Protein AF-A0A7S3I819-F1 (afdb_monomer_lite)

Foldseek 3Di:
DPDPLQPLAAEDAQCCVVPPQVPDPAPEDEAEDAPPDDDPVNSVVSNVLSVVSVVCPPCVVNNPCDPPHYHYYYYHCNVHNDHPPDDDDPDDPPDPPPDPPPPDDD

Radius of gyration: 14.91 Å; chains: 1; bounding box: 39×30×36 Å

Sequence (106 aa):
MVEFFLDKTIQADRKIFDEVILREDADSIVFVYSSENVNYVQRKACFQYSLVVDTLSNEAQYGDMVGRLLKFYSYDAYQHGFPKGVPFGNSPPQDTRGTMVLSDEQ

Organism: NCBI:txid182087

Structure (mmCIF, N/CA/C/O backbone):
data_AF-A0A7S3I819-F1
#
_entry.id   AF-A0A7S3I819-F1
#
loop_
_atom_site.group_PDB
_atom_site.id
_atom_site.type_symbol
_atom_site.label_atom_id
_atom_site.label_alt_id
_atom_site.label_comp_id
_atom_site.label_asym_id
_atom_site.label_entity_id
_atom_site.label_seq_id
_atom_site.pdbx_PDB_ins_code
_atom_site.Cartn_x
_atom_site.Cartn_y
_atom_site.Cartn_z
_atom_site.occupancy
_atom_site.B_iso_or_equiv
_atom_site.auth_seq_id
_atom_site.auth_comp_id
_atom_site.auth_asym_id
_atom_site.auth_atom_id
_atom_site.pdbx_PDB_model_num
ATOM 1 N N . MET A 1 1 ? 22.480 6.564 6.926 1.00 39.38 1 MET A N 1
ATOM 2 C CA . MET A 1 1 ? 21.302 5.809 7.395 1.00 39.38 1 MET A CA 1
ATOM 3 C C . MET A 1 1 ? 20.489 5.502 6.150 1.00 39.38 1 MET A C 1
ATOM 5 O O . MET A 1 1 ? 20.219 6.439 5.413 1.00 39.38 1 MET A O 1
ATOM 9 N N . VAL A 1 2 ? 20.250 4.235 5.813 1.00 41.72 2 VAL A N 1
ATOM 10 C CA . VAL A 1 2 ? 19.396 3.900 4.661 1.00 41.72 2 VAL A CA 1
ATOM 11 C C . VAL A 1 2 ? 17.962 3.992 5.168 1.00 41.72 2 VAL A C 1
ATOM 13 O O . VAL A 1 2 ? 17.534 3.124 5.919 1.00 41.72 2 VAL A O 1
ATOM 16 N N . GLU A 1 3 ? 17.264 5.080 4.849 1.00 51.88 3 GLU A N 1
ATOM 17 C CA . GLU A 1 3 ? 15.827 5.181 5.111 1.00 51.88 3 GLU A CA 1
ATOM 18 C C . GLU A 1 3 ? 15.099 4.152 4.243 1.00 51.88 3 GLU A C 1
ATOM 20 O O . GLU A 1 3 ? 15.239 4.129 3.015 1.00 51.88 3 GLU A O 1
ATOM 25 N N . PHE A 1 4 ? 14.345 3.267 4.889 1.00 65.00 4 PHE A N 1
ATOM 26 C CA . PHE A 1 4 ? 13.414 2.389 4.201 1.00 65.00 4 PHE A CA 1
ATOM 27 C C . PHE A 1 4 ? 12.199 3.231 3.817 1.00 65.00 4 PHE A C 1
ATOM 29 O O . PHE A 1 4 ? 11.459 3.681 4.677 1.00 65.00 4 PHE A O 1
ATOM 36 N N . PHE A 1 5 ? 11.991 3.455 2.518 1.00 72.25 5 PHE A N 1
ATOM 37 C CA . PHE A 1 5 ? 10.966 4.378 2.006 1.00 72.25 5 PHE A CA 1
ATOM 38 C C . PHE A 1 5 ? 9.510 3.985 2.336 1.00 72.25 5 PHE A C 1
ATOM 40 O O . PHE A 1 5 ? 8.602 4.742 2.007 1.00 72.25 5 PHE A O 1
ATOM 47 N N . LEU A 1 6 ? 9.286 2.808 2.927 1.00 86.62 6 LEU A N 1
ATOM 48 C CA . LEU A 1 6 ? 7.981 2.214 3.238 1.00 86.62 6 LEU A CA 1
ATOM 49 C C . LEU A 1 6 ? 7.915 1.718 4.698 1.00 86.62 6 LEU A C 1
ATOM 51 O O . LEU A 1 6 ? 7.113 0.844 5.019 1.00 86.62 6 LEU A O 1
ATOM 55 N N . ASP A 1 7 ? 8.761 2.247 5.586 1.00 86.44 7 ASP A N 1
ATOM 56 C CA . ASP A 1 7 ? 8.849 1.855 7.004 1.00 86.44 7 ASP A CA 1
ATOM 57 C C . ASP A 1 7 ? 7.567 2.120 7.814 1.00 86.44 7 ASP A C 1
ATOM 59 O O . ASP A 1 7 ? 7.353 1.501 8.854 1.00 86.44 7 ASP A O 1
ATOM 63 N N . LYS A 1 8 ? 6.691 3.000 7.319 1.00 88.81 8 LYS A N 1
ATOM 64 C CA . LYS A 1 8 ? 5.365 3.285 7.892 1.00 88.81 8 LYS A CA 1
ATOM 65 C C . LYS A 1 8 ? 4.281 2.287 7.496 1.00 88.81 8 LYS A C 1
ATOM 67 O O . LYS A 1 8 ? 3.129 2.453 7.878 1.00 88.81 8 LYS A O 1
ATOM 72 N N . THR A 1 9 ? 4.619 1.272 6.712 1.00 93.56 9 THR A N 1
ATOM 73 C CA . THR A 1 9 ? 3.657 0.311 6.165 1.00 93.56 9 THR A CA 1
ATOM 74 C C . THR A 1 9 ? 3.881 -1.077 6.748 1.00 93.56 9 THR A C 1
ATOM 76 O O . THR A 1 9 ? 4.982 -1.419 7.180 1.00 93.56 9 THR A O 1
ATOM 79 N N . ILE A 1 10 ? 2.845 -1.909 6.717 1.00 94.44 10 ILE A N 1
ATOM 80 C CA . ILE A 1 10 ? 2.969 -3.331 7.023 1.00 94.44 10 ILE A CA 1
ATOM 81 C C . ILE A 1 10 ? 3.481 -4.034 5.763 1.00 94.44 10 ILE A C 1
ATOM 83 O O . ILE A 1 10 ? 2.816 -4.031 4.726 1.00 94.44 10 ILE A O 1
ATOM 87 N N . GLN A 1 11 ? 4.665 -4.640 5.835 1.00 93.75 11 GLN A N 1
ATOM 88 C CA . GLN A 1 11 ? 5.191 -5.417 4.717 1.00 93.75 11 GLN A CA 1
ATOM 89 C C . GLN A 1 11 ? 4.358 -6.693 4.538 1.00 93.75 11 GLN A C 1
ATOM 91 O O . GLN A 1 11 ? 4.284 -7.531 5.437 1.00 93.75 11 GLN A O 1
ATOM 96 N N . ALA A 1 12 ? 3.725 -6.825 3.378 1.00 94.75 12 ALA A N 1
ATOM 97 C CA . ALA A 1 12 ? 2.899 -7.958 3.007 1.00 94.75 12 ALA A CA 1
ATOM 98 C C . ALA A 1 12 ? 3.663 -8.889 2.063 1.00 94.75 12 ALA A C 1
ATOM 100 O O . ALA A 1 12 ? 4.201 -8.465 1.039 1.00 94.75 12 ALA A O 1
ATOM 101 N N . ASP A 1 13 ? 3.655 -10.177 2.391 1.00 94.06 13 ASP A N 1
ATOM 102 C CA . ASP A 1 13 ? 3.962 -11.236 1.440 1.00 94.06 13 ASP A CA 1
ATOM 103 C C . ASP A 1 13 ? 2.669 -11.741 0.779 1.00 94.06 13 ASP A C 1
ATOM 105 O O . ASP A 1 13 ? 1.563 -11.239 1.014 1.00 94.06 13 ASP A O 1
ATOM 109 N N . ARG A 1 14 ? 2.792 -12.769 -0.061 1.00 91.88 14 ARG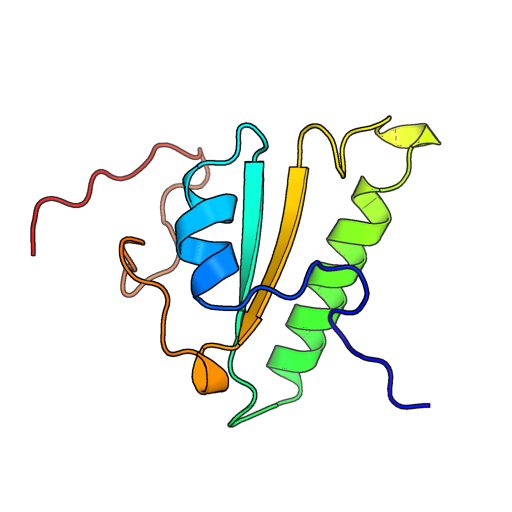 A N 1
ATOM 110 C CA . ARG A 1 14 ? 1.635 -13.373 -0.729 1.00 91.88 14 ARG A CA 1
ATOM 111 C C . ARG A 1 14 ? 0.606 -13.961 0.239 1.00 91.88 14 ARG A C 1
ATOM 113 O O . ARG A 1 14 ? -0.583 -13.901 -0.049 1.00 91.88 14 ARG A O 1
ATOM 120 N N . LYS A 1 15 ? 1.043 -14.507 1.373 1.00 93.31 15 LYS A N 1
ATOM 121 C CA . LYS A 1 15 ? 0.141 -15.098 2.361 1.00 93.31 15 LYS A CA 1
ATOM 122 C C . LYS A 1 15 ? -0.674 -14.013 3.060 1.00 93.31 15 LYS A C 1
ATOM 124 O O . LYS A 1 15 ? -1.887 -14.148 3.162 1.00 93.31 15 LYS A O 1
ATOM 129 N N . ILE A 1 16 ? -0.027 -12.928 3.488 1.00 94.44 16 ILE A N 1
ATOM 130 C CA . ILE A 1 16 ? -0.702 -11.763 4.077 1.00 94.44 16 ILE A CA 1
ATOM 131 C C . ILE A 1 16 ? -1.703 -11.182 3.079 1.00 94.44 16 ILE A C 1
ATOM 133 O O . ILE A 1 16 ? -2.828 -10.868 3.456 1.00 94.44 16 ILE A O 1
ATOM 137 N N . PHE A 1 17 ? -1.333 -11.096 1.800 1.00 93.75 17 PHE A N 1
ATOM 138 C CA . PHE A 1 17 ? -2.255 -10.619 0.776 1.00 93.75 17 PHE A CA 1
ATOM 139 C C . PHE A 1 17 ? -3.513 -11.496 0.669 1.00 93.75 17 PHE A C 1
ATOM 141 O O . PHE A 1 17 ? -4.628 -11.002 0.831 1.00 93.75 17 PHE A O 1
ATOM 148 N N . ASP A 1 18 ? -3.338 -12.801 0.458 1.00 90.44 18 ASP A N 1
ATOM 149 C CA . ASP A 1 18 ? -4.446 -13.718 0.167 1.00 90.44 18 ASP A CA 1
ATOM 150 C C . ASP A 1 18 ? -5.322 -14.029 1.404 1.00 90.44 18 ASP A C 1
ATOM 152 O O . ASP A 1 18 ? -6.534 -14.247 1.285 1.00 90.44 18 ASP A O 1
ATOM 156 N N . GLU A 1 19 ? -4.722 -14.083 2.598 1.00 91.56 19 GLU A N 1
ATOM 157 C CA . GLU A 1 19 ? -5.400 -14.504 3.832 1.00 91.56 19 GLU A CA 1
ATOM 158 C C . GLU A 1 19 ? -5.870 -13.341 4.711 1.00 91.56 19 GLU A C 1
ATOM 160 O O . GLU A 1 19 ? -6.832 -13.521 5.458 1.00 91.56 19 GLU A O 1
ATOM 165 N N . VAL A 1 20 ? -5.214 -12.176 4.637 1.00 93.19 20 VAL A N 1
ATOM 166 C CA . VAL A 1 20 ? -5.508 -11.021 5.502 1.00 93.19 20 VAL A CA 1
ATOM 167 C C . VAL A 1 20 ? -6.119 -9.892 4.689 1.00 93.19 20 VAL A C 1
ATOM 169 O O . VAL A 1 20 ? -7.292 -9.593 4.873 1.00 93.19 20 VAL A O 1
ATOM 172 N N . ILE A 1 21 ? -5.366 -9.314 3.750 1.00 92.94 21 ILE A N 1
ATOM 173 C CA . ILE A 1 21 ? -5.769 -8.097 3.025 1.00 92.94 21 ILE A CA 1
ATOM 174 C C . ILE A 1 21 ? -7.111 -8.285 2.307 1.00 92.94 21 ILE A C 1
ATOM 176 O O . ILE A 1 21 ? -7.986 -7.432 2.401 1.00 92.94 21 ILE A O 1
ATOM 180 N N . LEU A 1 22 ? -7.306 -9.415 1.619 1.00 88.62 22 LEU A N 1
ATOM 181 C CA . LEU A 1 22 ? -8.544 -9.682 0.873 1.00 88.62 22 LEU A CA 1
ATOM 182 C C . LEU A 1 22 ? -9.773 -9.974 1.753 1.00 88.62 22 LEU A C 1
ATOM 184 O O . LEU A 1 22 ? -10.874 -10.118 1.223 1.00 88.62 22 LEU A O 1
ATOM 188 N N . ARG A 1 23 ? -9.600 -10.140 3.067 1.00 88.12 23 ARG A N 1
ATOM 189 C CA . ARG A 1 23 ? -10.651 -10.602 3.993 1.00 88.12 23 ARG A CA 1
ATOM 190 C C . ARG A 1 23 ? -10.840 -9.685 5.195 1.00 88.12 23 ARG A C 1
ATOM 192 O O . ARG A 1 23 ? -11.592 -10.025 6.102 1.00 88.12 23 ARG A O 1
ATOM 199 N N . GLU A 1 24 ? -10.102 -8.590 5.238 1.00 90.00 24 GLU A N 1
ATOM 200 C CA . GLU A 1 24 ? -10.068 -7.686 6.369 1.00 90.00 24 GLU A CA 1
ATOM 201 C C . GLU A 1 24 ? -11.277 -6.742 6.364 1.00 90.00 24 GLU A C 1
ATOM 203 O O . GLU A 1 24 ? -11.691 -6.255 5.316 1.00 90.00 24 GLU A O 1
ATOM 208 N N . ASP A 1 25 ? -11.828 -6.475 7.552 1.00 89.38 25 ASP A N 1
ATOM 209 C CA . ASP A 1 25 ? -12.962 -5.556 7.733 1.00 89.38 25 ASP A CA 1
ATOM 210 C C . ASP A 1 25 ? -12.557 -4.070 7.616 1.00 89.38 25 ASP A C 1
ATOM 212 O O . ASP A 1 25 ? -13.418 -3.196 7.525 1.00 89.38 25 ASP A O 1
ATOM 216 N N . ALA A 1 26 ? -11.254 -3.777 7.656 1.00 91.12 26 ALA A N 1
ATOM 217 C CA . ALA A 1 26 ? -10.693 -2.447 7.440 1.00 91.12 26 ALA A CA 1
ATOM 218 C C . ALA A 1 26 ? -10.323 -2.238 5.963 1.00 91.12 26 ALA A C 1
ATOM 220 O O . ALA A 1 26 ? -9.868 -3.161 5.282 1.00 91.12 26 ALA A O 1
ATOM 221 N N . ASP A 1 27 ? -10.428 -0.997 5.490 1.00 91.69 27 ASP A N 1
ATOM 222 C CA . ASP A 1 27 ? -10.015 -0.637 4.139 1.00 91.69 27 ASP A CA 1
ATOM 223 C C . ASP A 1 27 ? -8.494 -0.787 4.013 1.00 91.69 27 ASP A C 1
ATOM 225 O O . ASP A 1 27 ? -7.698 -0.048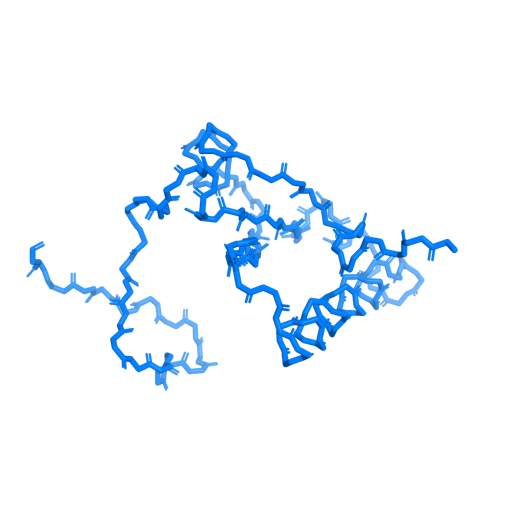 4.609 1.00 91.69 27 ASP A O 1
ATOM 229 N N . SER A 1 28 ? -8.084 -1.771 3.220 1.00 92.81 28 SER A N 1
ATOM 230 C CA . SER A 1 28 ? -6.679 -2.067 2.975 1.00 92.81 28 SER A CA 1
ATOM 231 C C . SER A 1 28 ? -6.170 -1.305 1.758 1.00 92.81 28 SER A C 1
ATOM 233 O O . SER A 1 28 ? -6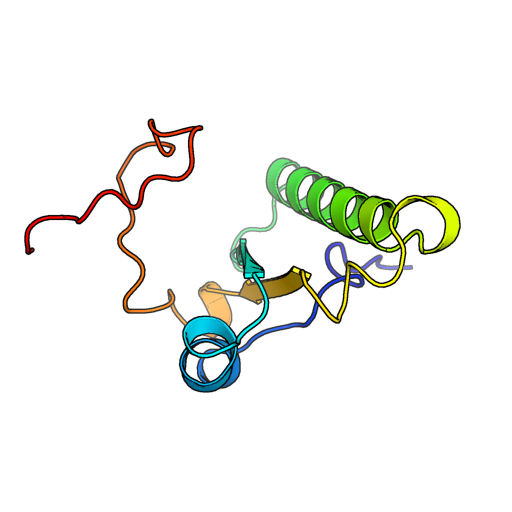.602 -1.526 0.627 1.00 92.81 28 SER A O 1
ATOM 235 N N . ILE A 1 29 ? -5.195 -0.431 1.983 1.00 94.19 29 ILE A N 1
ATOM 236 C CA . ILE A 1 29 ? -4.485 0.300 0.938 1.00 94.19 29 ILE A CA 1
ATOM 237 C C . ILE A 1 29 ? -3.137 -0.391 0.753 1.00 94.19 29 ILE A C 1
ATOM 239 O O . ILE A 1 29 ? -2.364 -0.537 1.701 1.00 94.19 29 ILE A O 1
ATOM 243 N N . VAL A 1 30 ? -2.856 -0.854 -0.464 1.00 93.12 30 VAL A N 1
ATOM 244 C CA . VAL A 1 30 ? -1.652 -1.640 -0.759 1.00 93.12 30 VAL A CA 1
ATOM 245 C C . VAL A 1 30 ? -0.813 -0.934 -1.811 1.00 93.12 30 VAL A C 1
ATOM 247 O O . VAL A 1 30 ? -1.259 -0.717 -2.937 1.00 93.12 30 VAL A O 1
ATOM 250 N N . PHE A 1 31 ? 0.435 -0.624 -1.467 1.00 93.25 31 PHE A N 1
ATOM 251 C CA . PHE A 1 31 ? 1.422 -0.149 -2.426 1.00 93.25 31 PHE A CA 1
ATOM 252 C C . PHE A 1 31 ? 2.185 -1.337 -3.018 1.00 93.25 31 PHE A C 1
ATOM 254 O O . PHE A 1 31 ? 3.082 -1.897 -2.383 1.00 93.25 31 PHE A O 1
ATOM 261 N N . VAL A 1 32 ? 1.813 -1.729 -4.236 1.00 90.62 32 VAL A N 1
ATOM 262 C CA . VAL A 1 32 ? 2.494 -2.792 -4.987 1.00 90.62 32 VAL A CA 1
ATOM 263 C C . VAL A 1 32 ? 3.679 -2.192 -5.745 1.00 90.62 32 VAL A C 1
ATOM 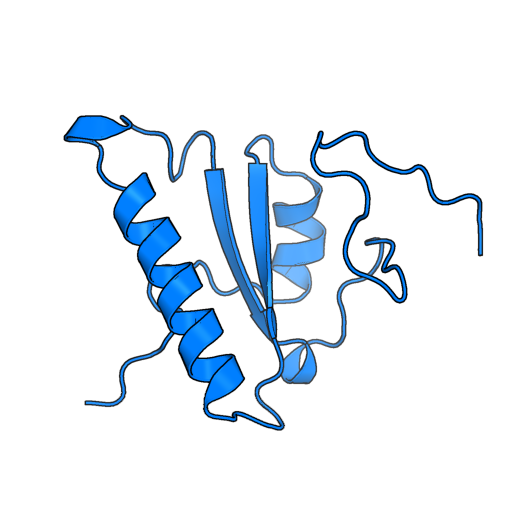265 O O . VAL A 1 32 ? 3.506 -1.297 -6.572 1.00 90.62 32 VAL A O 1
ATOM 268 N N . TYR A 1 33 ? 4.886 -2.685 -5.473 1.00 89.00 33 TYR A N 1
ATOM 269 C CA . TYR A 1 33 ? 6.126 -2.220 -6.099 1.00 89.00 33 TYR A CA 1
ATOM 270 C C . TYR A 1 33 ? 7.014 -3.392 -6.534 1.00 89.00 33 TYR A C 1
ATOM 272 O O . TYR A 1 33 ? 6.677 -4.553 -6.324 1.00 89.00 33 TYR A O 1
ATOM 280 N N . SER A 1 34 ? 8.145 -3.089 -7.174 1.00 88.94 34 SER A N 1
ATOM 281 C CA . SER A 1 34 ? 9.171 -4.072 -7.535 1.00 88.94 34 SER A CA 1
ATOM 282 C C . SER A 1 34 ? 10.535 -3.584 -7.060 1.00 88.94 34 SER A C 1
ATOM 284 O O . SER A 1 34 ? 10.942 -2.467 -7.393 1.00 88.94 34 SER A O 1
ATOM 286 N N . SER A 1 35 ? 11.247 -4.410 -6.290 1.00 89.00 35 SER A N 1
ATOM 287 C CA . SER A 1 35 ? 12.637 -4.132 -5.894 1.00 89.00 35 SER A CA 1
ATOM 288 C C . SER A 1 35 ? 13.671 -4.416 -6.986 1.00 89.00 35 SER A C 1
ATOM 290 O O . SER A 1 35 ? 14.829 -4.037 -6.823 1.00 89.00 35 SER A O 1
ATOM 292 N N . GLU A 1 36 ? 13.273 -5.017 -8.112 1.00 87.88 36 GLU A N 1
ATOM 293 C CA . GLU A 1 36 ? 14.172 -5.319 -9.235 1.00 87.88 36 GLU A CA 1
ATOM 294 C C . GLU A 1 36 ? 14.805 -4.055 -9.827 1.00 87.88 36 GLU A C 1
ATOM 296 O O . GLU A 1 36 ? 15.983 -4.040 -10.171 1.00 87.88 36 GLU A O 1
ATOM 301 N N . ASN A 1 37 ? 14.020 -2.977 -9.937 1.00 78.25 37 ASN A N 1
ATOM 302 C CA . ASN A 1 37 ? 14.399 -1.766 -10.664 1.00 78.25 37 ASN A CA 1
ATOM 303 C C . ASN A 1 37 ? 14.042 -0.495 -9.887 1.00 78.25 37 ASN A C 1
ATOM 305 O O . ASN A 1 37 ? 13.176 0.273 -10.303 1.00 78.25 37 ASN A O 1
ATOM 309 N N . VAL A 1 38 ? 14.745 -0.244 -8.778 1.00 83.38 38 VAL A N 1
ATOM 310 C CA . VAL A 1 38 ? 14.487 0.920 -7.914 1.00 83.38 38 VAL A CA 1
ATOM 311 C C . VAL A 1 38 ? 15.043 2.215 -8.514 1.00 83.38 38 VAL A C 1
ATOM 313 O O . VAL A 1 38 ? 16.221 2.546 -8.348 1.00 83.38 38 VAL A O 1
ATOM 316 N N . ASN A 1 39 ? 14.176 3.002 -9.154 1.00 85.44 39 ASN A N 1
ATOM 317 C CA . ASN A 1 39 ? 14.519 4.320 -9.704 1.00 85.44 39 ASN A CA 1
ATOM 318 C C . ASN A 1 39 ? 14.056 5.491 -8.808 1.00 85.44 39 ASN A C 1
ATOM 320 O O . ASN A 1 39 ? 13.325 5.316 -7.833 1.00 85.44 39 ASN A O 1
ATOM 324 N N . TYR A 1 40 ? 14.497 6.715 -9.127 1.00 86.69 40 TYR A N 1
ATOM 325 C CA . TYR A 1 40 ? 14.167 7.915 -8.343 1.00 86.69 40 TYR A CA 1
ATOM 326 C C . TYR A 1 40 ? 12.656 8.188 -8.257 1.00 86.69 40 TYR A C 1
ATOM 328 O O . TYR A 1 40 ? 12.162 8.583 -7.202 1.00 86.69 40 TYR A O 1
ATOM 336 N N . VAL A 1 41 ? 11.911 7.942 -9.338 1.00 87.62 41 VAL A N 1
ATOM 337 C CA . VAL A 1 41 ? 10.456 8.162 -9.379 1.00 87.62 41 VAL A CA 1
ATOM 338 C C . VAL A 1 41 ? 9.740 7.205 -8.429 1.00 87.62 41 VAL A C 1
ATOM 340 O O . VAL A 1 41 ? 8.888 7.643 -7.661 1.00 87.62 41 VAL A O 1
ATOM 343 N N . GLN A 1 42 ? 10.133 5.930 -8.406 1.00 85.31 42 GLN A N 1
ATOM 344 C CA . GLN A 1 42 ? 9.597 4.956 -7.454 1.00 85.31 42 GLN A CA 1
ATOM 345 C C . GLN A 1 42 ? 9.926 5.332 -6.009 1.00 85.31 42 GLN A C 1
ATOM 347 O O . GLN A 1 42 ? 9.034 5.331 -5.170 1.00 85.31 42 GLN A O 1
ATOM 352 N N . ARG A 1 43 ? 11.170 5.740 -5.714 1.00 87.12 43 ARG A N 1
ATOM 353 C CA . ARG A 1 43 ? 11.546 6.207 -4.364 1.00 87.12 43 ARG A CA 1
ATOM 354 C C . ARG A 1 43 ? 10.698 7.397 -3.916 1.00 87.12 43 ARG A C 1
ATOM 356 O O . ARG A 1 43 ? 10.264 7.441 -2.769 1.00 87.12 43 ARG A O 1
ATOM 363 N N . LYS A 1 44 ? 10.428 8.339 -4.826 1.00 89.69 44 LYS A N 1
ATOM 364 C CA . LYS A 1 44 ? 9.550 9.484 -4.564 1.00 89.69 44 LYS A CA 1
ATOM 365 C C . LYS A 1 44 ? 8.110 9.045 -4.287 1.00 89.69 44 LYS A C 1
ATOM 367 O O . LYS A 1 44 ? 7.512 9.558 -3.348 1.00 89.69 44 LYS A O 1
ATOM 372 N N . ALA A 1 45 ? 7.580 8.092 -5.053 1.00 90.50 45 ALA A N 1
ATOM 373 C CA . ALA A 1 45 ? 6.247 7.538 -4.822 1.00 90.50 45 ALA A CA 1
ATOM 374 C C . ALA A 1 45 ? 6.152 6.822 -3.464 1.00 90.50 45 ALA A C 1
ATOM 376 O O . ALA A 1 45 ? 5.219 7.086 -2.711 1.00 90.50 45 ALA A O 1
ATOM 377 N N . CYS A 1 46 ? 7.147 6.003 -3.106 1.00 91.12 46 CYS A N 1
ATOM 378 C CA . CYS A 1 46 ? 7.211 5.353 -1.795 1.00 91.12 46 CYS A CA 1
ATOM 379 C C . CYS A 1 46 ? 7.229 6.380 -0.652 1.00 91.12 46 CYS A C 1
ATOM 381 O O . CYS A 1 46 ? 6.465 6.261 0.299 1.00 91.12 46 CYS A O 1
ATOM 383 N N . PHE A 1 47 ? 8.044 7.434 -0.776 1.00 90.38 47 PHE A N 1
ATOM 384 C CA . PHE A 1 47 ? 8.087 8.510 0.215 1.00 90.38 47 PHE A CA 1
ATOM 385 C C . PHE A 1 47 ? 6.736 9.225 0.359 1.00 90.38 47 PHE A C 1
ATOM 387 O O . PHE A 1 47 ? 6.269 9.453 1.470 1.00 90.38 47 PHE A O 1
ATOM 394 N N . GLN A 1 48 ? 6.079 9.552 -0.759 1.00 91.62 48 GLN A N 1
ATOM 395 C CA . GLN A 1 48 ? 4.751 10.172 -0.741 1.00 91.62 48 GLN A CA 1
ATOM 396 C C . GLN A 1 48 ? 3.702 9.266 -0.095 1.00 91.62 48 GLN A C 1
ATOM 398 O O . GLN A 1 48 ? 2.860 9.756 0.649 1.00 91.62 48 GLN A O 1
ATOM 403 N N . TYR A 1 49 ? 3.771 7.959 -0.345 1.00 94.56 49 TYR A N 1
ATOM 404 C CA . TYR A 1 49 ? 2.894 6.993 0.300 1.00 94.56 49 TYR A CA 1
ATOM 405 C C . TYR A 1 49 ? 3.099 6.976 1.819 1.00 94.56 49 TYR A C 1
ATOM 407 O O . TYR A 1 49 ? 2.133 7.124 2.560 1.00 94.56 49 TYR A O 1
ATOM 415 N N . SER A 1 50 ? 4.347 6.924 2.291 1.00 92.38 50 SER A N 1
ATOM 416 C CA . SER A 1 50 ? 4.663 6.989 3.726 1.00 92.38 50 SER A CA 1
ATOM 417 C C . SER A 1 50 ? 4.200 8.297 4.381 1.00 92.38 50 SER A C 1
ATOM 419 O O . SER A 1 50 ? 3.655 8.263 5.482 1.00 92.38 50 SER A O 1
ATOM 421 N N . LEU A 1 51 ? 4.308 9.438 3.687 1.00 92.44 51 LEU A N 1
ATOM 422 C CA . LEU A 1 51 ? 3.755 10.712 4.169 1.00 92.44 51 LEU A CA 1
ATOM 423 C C . LEU A 1 51 ? 2.230 10.676 4.335 1.00 92.44 51 LEU A C 1
ATOM 425 O O . LEU A 1 51 ? 1.705 11.292 5.265 1.00 92.44 51 LEU A O 1
ATOM 429 N N . VAL A 1 52 ? 1.511 9.978 3.449 1.00 93.25 52 VAL A N 1
ATOM 430 C CA . VAL A 1 52 ? 0.060 9.780 3.589 1.00 93.25 52 VAL A CA 1
ATOM 431 C C . VAL A 1 52 ? -0.239 8.971 4.849 1.00 93.25 52 VAL A C 1
ATOM 433 O O . VAL A 1 52 ? -1.108 9.380 5.619 1.00 93.25 52 VAL A O 1
ATOM 436 N N . VAL A 1 53 ? 0.509 7.889 5.104 1.00 94.69 53 VAL A N 1
ATOM 437 C CA . VAL A 1 53 ? 0.333 7.085 6.324 1.00 94.69 53 VAL A CA 1
ATOM 438 C C . VAL A 1 53 ? 0.572 7.922 7.576 1.00 94.69 53 VAL A C 1
ATOM 440 O O . VAL A 1 53 ? -0.288 7.952 8.453 1.00 94.69 53 VAL A O 1
ATOM 443 N N . ASP A 1 54 ? 1.692 8.646 7.649 1.00 92.81 54 ASP A N 1
ATOM 444 C CA . ASP A 1 54 ? 2.024 9.489 8.806 1.00 92.81 54 ASP A CA 1
ATOM 445 C C . ASP A 1 54 ? 0.968 10.582 9.032 1.00 92.81 54 ASP A C 1
ATOM 447 O O . ASP A 1 54 ? 0.564 10.837 10.166 1.00 92.81 54 ASP A O 1
ATOM 451 N N . THR A 1 55 ? 0.471 11.201 7.955 1.00 93.12 55 THR A N 1
ATOM 452 C CA . THR A 1 55 ? -0.570 12.236 8.045 1.00 93.12 55 THR A CA 1
ATOM 453 C C . THR A 1 55 ? -1.860 11.668 8.626 1.00 93.12 55 THR A C 1
ATOM 455 O O . THR A 1 55 ? -2.431 12.262 9.538 1.00 93.12 55 THR A O 1
ATOM 458 N N . LEU A 1 56 ? -2.318 10.521 8.119 1.00 94.56 56 LEU A N 1
ATOM 459 C CA . LEU A 1 56 ? -3.574 9.899 8.549 1.00 94.56 56 LEU A CA 1
ATOM 460 C C . LEU A 1 56 ? -3.462 9.211 9.915 1.00 94.56 56 LEU A C 1
ATOM 462 O O . LEU A 1 56 ? -4.471 9.057 10.596 1.00 94.56 56 LEU A O 1
ATOM 466 N N . SER A 1 57 ? -2.248 8.857 10.343 1.00 94.12 57 SER A N 1
ATOM 467 C CA . SER A 1 57 ? -1.970 8.303 11.677 1.00 94.12 57 SER A CA 1
ATOM 468 C C . SER A 1 57 ? -1.995 9.359 12.788 1.00 94.12 57 SER A C 1
ATOM 470 O O . SER A 1 57 ? -1.827 9.026 13.959 1.00 94.12 57 SER A O 1
ATOM 472 N N . ASN A 1 58 ? -2.181 10.643 12.462 1.00 93.19 58 ASN A N 1
ATOM 473 C CA . ASN A 1 58 ? -2.296 11.692 13.468 1.00 93.19 58 ASN A CA 1
ATOM 474 C C . ASN A 1 58 ? -3.631 11.580 14.226 1.00 93.19 58 ASN A C 1
ATOM 476 O O . ASN A 1 58 ? -4.640 12.166 13.824 1.00 93.19 58 ASN A O 1
ATOM 480 N N . GLU A 1 59 ? -3.612 10.876 15.359 1.00 90.25 59 GLU A N 1
ATOM 481 C CA . GLU A 1 59 ? -4.790 10.642 16.203 1.00 90.25 59 GLU A CA 1
ATOM 482 C C . GLU A 1 59 ? -5.462 11.932 16.689 1.00 90.25 59 GLU A C 1
ATOM 484 O O . GLU A 1 59 ? -6.684 11.979 16.822 1.00 90.25 59 GLU A O 1
ATOM 489 N N . ALA A 1 60 ? -4.699 13.009 16.910 1.00 91.50 60 ALA A N 1
ATOM 490 C CA . ALA A 1 60 ? -5.267 14.280 17.359 1.00 91.50 60 ALA A CA 1
ATOM 491 C C . ALA A 1 60 ? -6.182 14.918 16.301 1.00 91.50 60 ALA A C 1
ATOM 493 O O . ALA A 1 60 ? -7.100 15.660 16.649 1.00 91.50 60 ALA A O 1
ATOM 494 N N . GLN A 1 61 ? -5.935 14.638 15.018 1.00 92.38 61 GLN A N 1
ATOM 495 C CA . GLN A 1 61 ? -6.702 15.187 13.901 1.00 92.38 61 GLN A CA 1
ATOM 496 C C . GLN A 1 61 ? -7.712 14.187 13.324 1.00 92.38 61 GLN A C 1
ATOM 498 O O . GLN A 1 61 ? -8.815 14.586 12.953 1.00 92.38 61 GLN A O 1
ATOM 503 N N . TYR A 1 62 ? -7.342 12.909 13.240 1.00 90.00 62 TYR A N 1
ATOM 504 C CA . TYR A 1 62 ? -8.109 11.878 12.534 1.00 90.00 62 TYR A CA 1
ATOM 505 C C . TYR A 1 62 ? -8.613 10.747 13.445 1.00 90.00 62 TYR A C 1
ATOM 507 O O . TYR A 1 62 ? -9.331 9.864 12.976 1.00 90.00 62 TYR A O 1
ATOM 515 N N . GLY A 1 63 ? -8.304 10.789 14.745 1.00 90.56 63 GLY A N 1
ATOM 516 C CA . GLY A 1 63 ? -8.632 9.727 15.695 1.00 90.56 63 GLY A CA 1
ATOM 517 C C . GLY A 1 63 ? -7.917 8.412 15.379 1.00 90.56 63 GLY A C 1
ATOM 518 O O . GLY A 1 63 ? -6.929 8.378 14.650 1.00 90.56 63 GLY A O 1
ATOM 519 N N . ASP A 1 64 ? -8.455 7.312 15.902 1.00 88.62 64 ASP A N 1
ATOM 520 C CA . ASP A 1 64 ? -8.002 5.951 15.590 1.00 88.62 64 ASP A CA 1
ATOM 521 C C . ASP A 1 64 ? -8.545 5.515 14.216 1.00 88.62 64 ASP A C 1
ATOM 523 O O . ASP A 1 64 ? -9.507 4.745 14.098 1.00 88.62 64 ASP A O 1
ATOM 527 N N . MET A 1 65 ? -8.023 6.150 13.164 1.00 91.12 65 MET A N 1
ATOM 528 C CA . MET A 1 65 ? -8.350 5.856 11.768 1.00 91.12 65 MET A CA 1
ATOM 529 C C . MET A 1 65 ? -7.415 4.783 11.214 1.00 91.12 65 MET A C 1
ATOM 531 O O . MET A 1 65 ? -7.887 3.783 10.672 1.00 91.12 65 MET A O 1
ATOM 535 N N . VAL A 1 66 ? -6.103 4.968 11.366 1.00 91.56 66 VAL A N 1
ATOM 536 C CA . VAL A 1 66 ? -5.091 3.993 10.944 1.00 91.56 66 VAL A CA 1
ATOM 537 C C . VAL A 1 66 ? -4.986 2.893 11.993 1.00 91.56 66 VAL A C 1
ATOM 539 O O . VAL A 1 66 ? -4.697 3.166 13.148 1.00 91.56 66 VAL A O 1
ATOM 542 N N . GLY A 1 67 ? -5.220 1.647 11.588 1.00 85.38 67 GLY A N 1
ATOM 543 C CA . GLY A 1 67 ? -5.283 0.482 12.473 1.00 85.38 67 GLY A CA 1
ATOM 544 C C . GLY A 1 67 ? -6.704 -0.051 12.643 1.00 85.38 67 GLY A C 1
ATOM 545 O O . GLY A 1 67 ? -6.895 -1.266 12.565 1.00 85.38 67 GLY A O 1
ATOM 546 N N . ARG A 1 68 ? -7.696 0.840 12.793 1.00 89.62 68 ARG A N 1
ATOM 547 C CA . ARG A 1 68 ? -9.116 0.473 12.927 1.00 89.62 68 ARG A CA 1
ATOM 548 C C . ARG A 1 68 ? -9.905 0.519 11.620 1.00 89.62 68 ARG A C 1
ATOM 550 O O . ARG A 1 68 ? -10.667 -0.403 11.360 1.00 89.62 68 ARG A O 1
ATOM 557 N N . LEU A 1 69 ? -9.783 1.601 10.847 1.00 91.69 69 LEU A N 1
ATOM 558 C CA . LEU A 1 69 ? -10.546 1.810 9.607 1.00 91.69 69 LEU A CA 1
ATOM 559 C C . LEU A 1 69 ? -9.689 1.639 8.358 1.00 91.69 69 LEU A C 1
ATOM 561 O O . LEU A 1 69 ? -10.174 1.109 7.370 1.00 91.69 69 LEU A O 1
ATOM 565 N N . LEU A 1 70 ? -8.436 2.089 8.408 1.00 94.75 70 LEU A N 1
ATOM 566 C CA . LEU A 1 70 ? -7.487 2.010 7.304 1.00 94.75 70 LEU A CA 1
ATOM 567 C C . LEU A 1 70 ? -6.282 1.171 7.711 1.00 94.75 70 LEU A C 1
ATOM 569 O O . LEU A 1 70 ? -5.744 1.347 8.809 1.00 94.75 70 LEU A O 1
ATOM 573 N N . LYS A 1 71 ? -5.789 0.336 6.800 1.00 95.62 71 LYS A N 1
ATOM 574 C CA . LYS A 1 71 ? -4.485 -0.318 6.945 1.00 95.62 71 LYS A CA 1
ATOM 575 C C . LYS A 1 71 ? -3.635 -0.127 5.704 1.00 95.62 71 LYS A C 1
ATOM 577 O O . LYS A 1 71 ? -4.103 -0.279 4.582 1.00 95.62 71 LYS A O 1
ATOM 582 N N . PHE A 1 72 ? -2.370 0.217 5.928 1.00 96.12 72 PHE A N 1
ATOM 583 C CA . PHE A 1 72 ? -1.418 0.524 4.870 1.00 96.12 72 PHE A CA 1
ATOM 584 C C . PHE A 1 72 ? -0.392 -0.590 4.752 1.00 96.12 72 PHE A C 1
ATOM 586 O O . PHE A 1 72 ? 0.379 -0.849 5.677 1.00 96.12 72 PHE A O 1
ATOM 593 N N . TYR A 1 73 ? -0.360 -1.208 3.581 1.00 95.94 73 TYR A N 1
ATOM 594 C CA . TYR A 1 73 ? 0.535 -2.305 3.262 1.00 95.94 73 TYR A CA 1
ATOM 595 C C . TYR A 1 73 ? 1.508 -1.916 2.151 1.00 95.94 73 TYR A C 1
ATOM 597 O O . TYR A 1 73 ? 1.206 -1.071 1.299 1.00 95.94 73 TYR A O 1
ATOM 605 N N . SER A 1 74 ? 2.665 -2.568 2.139 1.00 95.19 74 SER A N 1
ATOM 606 C CA . SER A 1 74 ? 3.593 -2.581 1.010 1.00 95.19 74 SER A CA 1
ATOM 607 C C . SER A 1 74 ? 3.817 -4.010 0.536 1.00 95.19 74 SER A C 1
ATOM 609 O O . SER A 1 74 ? 3.939 -4.924 1.345 1.00 95.19 74 SER A O 1
ATOM 611 N N . TYR A 1 75 ? 3.855 -4.213 -0.778 1.00 93.69 75 TYR A N 1
ATOM 612 C CA . TYR A 1 75 ? 3.965 -5.539 -1.377 1.00 93.69 75 TYR A CA 1
ATOM 613 C C . TYR A 1 75 ? 4.990 -5.532 -2.509 1.00 93.69 75 TYR A C 1
ATOM 615 O O . TYR A 1 75 ? 4.832 -4.808 -3.495 1.00 93.69 75 TYR A O 1
ATOM 623 N N . ASP A 1 76 ? 6.030 -6.356 -2.384 1.00 92.50 76 ASP A N 1
ATOM 624 C CA . ASP A 1 76 ? 7.071 -6.491 -3.402 1.00 92.50 76 ASP 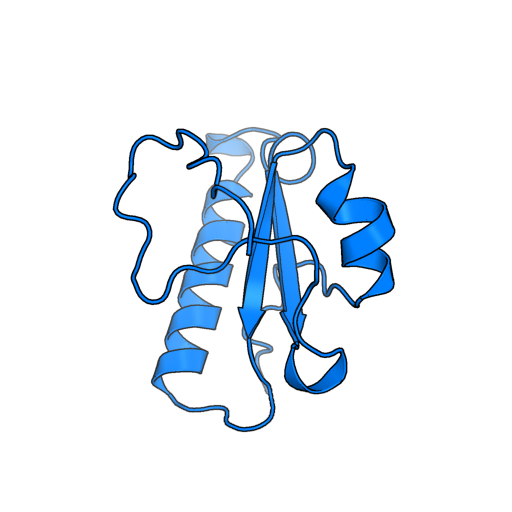A CA 1
ATOM 625 C C . ASP A 1 76 ? 6.734 -7.610 -4.395 1.00 92.50 76 ASP A C 1
ATOM 627 O O . ASP A 1 76 ? 6.960 -8.800 -4.148 1.00 92.50 76 ASP A O 1
ATOM 631 N N . ALA A 1 77 ? 6.216 -7.221 -5.555 1.00 91.06 77 ALA A N 1
ATOM 632 C CA . ALA A 1 77 ? 5.835 -8.148 -6.608 1.00 91.06 77 ALA A CA 1
ATOM 633 C C . ALA A 1 77 ? 7.027 -8.837 -7.283 1.00 91.06 77 ALA A C 1
ATOM 635 O O . ALA A 1 77 ? 6.837 -9.884 -7.902 1.00 91.06 77 ALA A O 1
ATOM 636 N N . TYR A 1 78 ? 8.247 -8.301 -7.164 1.00 91.12 78 TYR A N 1
ATOM 637 C CA . TYR A 1 78 ? 9.433 -8.991 -7.672 1.00 91.12 78 TYR A CA 1
ATOM 638 C C . TYR A 1 78 ? 9.776 -10.211 -6.814 1.00 91.12 78 TYR A C 1
ATOM 640 O O . TYR A 1 78 ? 10.119 -11.266 -7.342 1.00 91.12 78 TYR A O 1
ATOM 648 N N . GLN A 1 79 ? 9.628 -10.095 -5.491 1.00 91.88 79 GLN A N 1
ATOM 649 C CA . GLN A 1 79 ? 9.933 -11.187 -4.562 1.00 91.88 79 GLN A CA 1
ATOM 650 C C . GLN A 1 79 ? 8.803 -12.213 -4.450 1.00 91.88 79 GLN A C 1
ATOM 652 O O . GLN A 1 79 ? 9.065 -13.401 -4.256 1.00 91.88 79 GLN A O 1
ATOM 657 N N . HIS A 1 80 ? 7.548 -11.772 -4.558 1.00 92.62 80 HIS A N 1
ATOM 658 C CA . HIS A 1 80 ? 6.385 -12.611 -4.248 1.00 92.62 80 HIS A CA 1
ATOM 659 C C . HIS A 1 80 ? 5.502 -12.945 -5.462 1.00 92.62 80 HIS A C 1
ATOM 661 O O . HIS A 1 80 ? 4.567 -13.747 -5.347 1.00 92.62 80 HIS A O 1
ATOM 667 N N . GLY A 1 81 ? 5.840 -12.404 -6.638 1.00 88.19 81 GLY A N 1
ATOM 668 C CA . GLY A 1 81 ? 4.983 -12.424 -7.823 1.00 88.19 81 GLY A CA 1
ATOM 669 C C . GLY A 1 81 ? 3.830 -11.433 -7.686 1.00 88.19 81 GLY A C 1
ATOM 670 O O . GLY A 1 81 ? 3.572 -10.921 -6.609 1.00 88.19 81 GLY A O 1
ATOM 671 N N . PHE A 1 82 ? 3.123 -11.131 -8.772 1.00 85.69 82 PHE A N 1
ATOM 672 C CA . PHE A 1 82 ? 2.004 -10.189 -8.699 1.00 85.69 82 PHE A CA 1
ATOM 673 C C . PHE A 1 82 ? 0.812 -10.789 -7.919 1.00 85.69 82 PHE A C 1
ATOM 675 O O . PHE A 1 82 ? 0.533 -11.985 -8.094 1.00 85.69 82 PHE A O 1
ATOM 682 N N . PRO A 1 83 ? 0.092 -10.002 -7.090 1.00 82.69 83 PRO A N 1
ATOM 683 C CA . PRO A 1 83 ? -1.093 -10.486 -6.388 1.00 82.69 83 PRO A CA 1
ATOM 684 C C . PRO A 1 83 ? -2.166 -10.988 -7.358 1.00 82.69 83 PRO A C 1
ATOM 686 O O . PRO A 1 83 ? -2.370 -10.417 -8.431 1.00 82.69 83 PRO A O 1
ATOM 689 N N . LYS A 1 84 ? -2.861 -12.065 -6.985 1.00 77.56 84 LYS A N 1
ATOM 690 C CA . LYS A 1 84 ? -3.944 -12.646 -7.791 1.00 77.56 84 LYS A CA 1
ATOM 691 C C . LYS A 1 84 ? -5.299 -12.095 -7.349 1.00 77.56 84 LYS A C 1
ATOM 693 O O . LYS A 1 84 ? -5.462 -11.699 -6.203 1.00 77.56 84 LYS A O 1
ATOM 698 N N . GLY A 1 85 ? -6.279 -12.107 -8.252 1.00 70.62 85 GLY A N 1
ATOM 699 C CA . GLY A 1 85 ? -7.662 -11.728 -7.931 1.00 70.62 85 GLY A CA 1
ATOM 700 C C . GLY A 1 85 ? -7.928 -10.222 -7.873 1.00 70.62 85 GLY A C 1
ATOM 701 O O . GLY A 1 85 ? -9.062 -9.828 -7.633 1.00 70.62 85 GLY A O 1
ATOM 702 N N . VAL A 1 86 ? -6.921 -9.385 -8.138 1.00 68.19 86 VAL A N 1
ATOM 703 C CA . VAL A 1 86 ? -7.115 -7.950 -8.366 1.00 68.19 86 VAL A CA 1
ATOM 704 C C . VAL A 1 86 ? -7.185 -7.716 -9.878 1.00 68.19 86 VAL A C 1
ATOM 706 O O . VAL A 1 86 ? -6.217 -8.032 -10.574 1.00 68.19 86 VAL A O 1
ATOM 709 N N . PRO A 1 87 ? -8.305 -7.206 -10.420 1.00 66.31 87 PRO A N 1
ATOM 710 C CA . PRO A 1 87 ? -8.387 -6.855 -11.829 1.00 66.31 87 PRO A CA 1
ATOM 711 C C . PRO A 1 87 ? -7.522 -5.617 -12.090 1.00 66.31 87 PRO A C 1
ATOM 713 O O . PRO A 1 87 ? -7.760 -4.547 -11.531 1.00 66.31 87 PRO A O 1
ATOM 716 N N . PHE A 1 88 ? -6.505 -5.753 -12.941 1.00 61.91 88 PHE A N 1
ATOM 717 C CA . PHE A 1 88 ? -5.671 -4.628 -13.360 1.00 61.91 88 PHE A CA 1
ATOM 718 C C . PHE A 1 88 ? -6.080 -4.167 -14.755 1.00 61.91 88 PHE A C 1
ATOM 720 O O . PHE A 1 88 ? -6.064 -4.938 -15.712 1.00 61.91 88 PHE A O 1
ATOM 727 N N . GLY A 1 89 ? -6.432 -2.888 -14.868 1.00 62.34 89 GLY A N 1
ATOM 728 C CA . GLY A 1 89 ? -6.613 -2.230 -16.156 1.00 62.34 89 GLY A CA 1
ATOM 729 C C . GLY A 1 89 ? -5.279 -1.750 -16.730 1.00 62.34 89 GLY A C 1
ATOM 730 O O . GLY A 1 89 ? -4.362 -1.390 -15.997 1.00 62.34 89 GLY A O 1
ATOM 731 N N . ASN A 1 90 ? -5.193 -1.645 -18.057 1.00 60.31 90 ASN A N 1
ATOM 732 C CA . ASN A 1 90 ? -4.040 -1.055 -18.758 1.00 60.31 90 ASN A CA 1
ATOM 733 C C . ASN A 1 90 ? -3.960 0.481 -18.622 1.00 60.31 90 ASN A C 1
ATOM 735 O O . ASN A 1 90 ? -3.223 1.149 -19.347 1.00 60.31 90 ASN A O 1
ATOM 739 N N . SER A 1 91 ? -4.780 1.084 -17.768 1.00 53.81 91 SER A N 1
ATOM 740 C CA . SER A 1 91 ? -4.895 2.530 -17.602 1.00 53.81 91 SER A CA 1
ATOM 741 C C . SER A 1 91 ? -5.265 2.848 -16.156 1.00 53.81 91 SER A C 1
ATOM 743 O O . SER A 1 91 ? -5.871 1.998 -15.498 1.00 53.81 91 SER A O 1
ATOM 745 N N . PRO A 1 92 ? -4.921 4.049 -15.650 1.00 59.22 92 PRO A N 1
ATOM 746 C CA . PRO A 1 92 ? -5.369 4.487 -14.334 1.00 59.22 92 PRO A CA 1
ATOM 747 C C . PRO A 1 92 ? -6.888 4.309 -14.200 1.00 59.22 92 PRO A C 1
ATOM 749 O O . PRO A 1 92 ? -7.592 4.493 -15.201 1.00 59.22 92 PRO A O 1
ATOM 752 N N . PRO A 1 93 ? -7.405 3.979 -13.002 1.00 59.94 93 PRO A N 1
ATOM 753 C CA . PRO A 1 93 ? -8.841 3.896 -12.782 1.00 59.94 93 PRO A CA 1
ATOM 754 C C . PRO A 1 93 ? -9.501 5.188 -13.271 1.00 59.94 93 PRO A C 1
ATOM 756 O O . PRO A 1 93 ? -9.163 6.277 -12.808 1.00 59.94 93 PRO A O 1
ATOM 759 N N . GLN A 1 94 ? -10.411 5.080 -14.241 1.00 57.66 94 GLN A N 1
ATOM 760 C CA . GLN A 1 94 ? -11.201 6.235 -14.683 1.00 57.66 94 GLN A CA 1
ATOM 761 C C . GLN A 1 94 ? -12.275 6.602 -13.654 1.00 57.66 94 GLN A C 1
ATOM 763 O O . GLN A 1 94 ? -12.817 7.706 -13.689 1.00 57.66 94 GLN A O 1
ATOM 768 N N . ASP A 1 95 ? -12.558 5.688 -12.726 1.00 56.06 95 ASP A N 1
ATOM 769 C CA . ASP A 1 95 ? -13.505 5.911 -11.655 1.00 56.06 95 ASP A CA 1
ATOM 770 C C . ASP A 1 95 ? -12.826 6.450 -10.391 1.00 56.06 95 ASP A C 1
ATOM 772 O O . ASP A 1 95 ? -12.283 5.715 -9.569 1.00 56.06 95 ASP A O 1
ATOM 776 N N . THR A 1 96 ? -12.894 7.768 -10.226 1.00 53.41 96 THR A N 1
ATOM 777 C CA . THR A 1 96 ? -12.470 8.476 -9.011 1.00 53.41 96 THR A CA 1
ATOM 778 C C . THR A 1 96 ? -13.525 8.462 -7.902 1.00 53.41 96 THR A C 1
ATOM 780 O O . THR A 1 96 ? -13.286 9.023 -6.834 1.00 53.41 96 THR A O 1
ATOM 783 N N . ARG A 1 97 ? -14.697 7.854 -8.135 1.00 53.72 97 ARG A N 1
ATOM 784 C CA . ARG A 1 97 ? -15.819 7.785 -7.184 1.00 53.72 97 ARG A CA 1
ATOM 785 C C . ARG A 1 97 ? -15.857 6.476 -6.391 1.00 53.72 97 ARG A C 1
ATOM 787 O O . ARG A 1 97 ? -16.663 6.377 -5.472 1.00 53.72 97 ARG A O 1
ATOM 794 N N . GLY A 1 98 ? -14.990 5.510 -6.710 1.00 48.41 98 GLY A 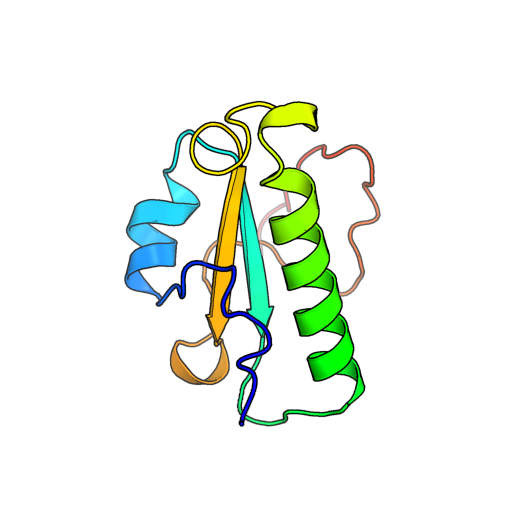N 1
ATOM 795 C CA . GLY A 1 98 ? -14.843 4.262 -5.953 1.00 48.41 98 GLY A CA 1
ATOM 796 C C . GLY A 1 98 ? -15.922 3.209 -6.227 1.00 48.41 98 GLY A C 1
ATOM 797 O O . GLY A 1 98 ? -16.094 2.290 -5.431 1.00 48.41 98 GLY A O 1
ATOM 798 N N . THR A 1 99 ? -16.657 3.308 -7.334 1.00 51.06 99 THR A N 1
ATOM 799 C CA . THR A 1 99 ? -17.538 2.226 -7.783 1.00 51.06 99 THR A CA 1
ATOM 800 C C . THR A 1 99 ? -16.658 1.113 -8.355 1.00 51.06 99 THR A C 1
ATOM 802 O O . THR A 1 99 ? -15.939 1.309 -9.331 1.00 51.06 99 THR A O 1
ATOM 805 N N . MET A 1 100 ? -16.665 -0.074 -7.738 1.00 48.94 100 MET A N 1
ATOM 806 C CA . MET A 1 100 ? -15.974 -1.229 -8.314 1.00 48.94 100 MET A CA 1
ATOM 807 C C . MET A 1 100 ? -16.449 -1.426 -9.756 1.00 48.94 100 MET A C 1
ATOM 809 O O . MET A 1 100 ? -17.616 -1.741 -9.994 1.00 48.94 100 MET A O 1
ATOM 813 N N . VAL A 1 101 ? -15.546 -1.238 -10.719 1.00 51.06 101 VAL A N 1
ATOM 814 C CA . VAL A 1 101 ? -15.775 -1.701 -12.082 1.00 51.06 101 VAL A CA 1
ATOM 815 C C . VAL A 1 101 ? -15.723 -3.219 -11.990 1.00 51.06 101 VAL A C 1
ATOM 817 O O . VAL A 1 101 ? -14.647 -3.798 -11.859 1.00 51.06 101 VAL A O 1
ATOM 820 N N . LEU A 1 102 ? -16.895 -3.854 -11.976 1.00 44.94 102 LEU A N 1
ATOM 821 C CA . LEU A 1 102 ? -17.012 -5.283 -12.223 1.00 44.94 102 LEU A CA 1
ATOM 822 C C . LEU A 1 102 ? -16.376 -5.517 -13.596 1.00 44.94 102 LEU A C 1
ATOM 824 O O . LEU A 1 102 ? -16.927 -5.101 -14.613 1.00 44.94 102 LEU A O 1
ATOM 828 N N . SER A 1 103 ? -15.164 -6.066 -13.624 1.00 48.34 103 SER A N 1
ATOM 829 C CA . SER A 1 103 ? -14.569 -6.492 -14.879 1.00 48.34 103 SER A CA 1
ATOM 830 C C . SER A 1 103 ? -15.316 -7.743 -15.313 1.00 48.34 103 SER A C 1
ATOM 832 O O . SER A 1 103 ? -15.204 -8.778 -14.652 1.00 48.34 103 SER A O 1
ATOM 834 N N . ASP A 1 104 ? -16.081 -7.634 -16.395 1.00 42.75 104 ASP A N 1
ATOM 835 C CA . ASP A 1 104 ? -16.567 -8.805 -17.108 1.00 42.75 104 ASP A CA 1
ATOM 836 C C . ASP A 1 104 ? -15.354 -9.669 -17.502 1.00 42.75 104 ASP A C 1
ATOM 838 O O . ASP A 1 104 ? -14.355 -9.165 -18.018 1.00 42.75 104 ASP A O 1
ATOM 842 N N . GLU A 1 105 ? -15.452 -10.946 -17.143 1.00 35.41 105 GLU A N 1
ATOM 843 C CA . GLU A 1 105 ? -14.554 -12.086 -17.367 1.00 35.41 105 GLU A CA 1
ATOM 844 C C . GLU A 1 105 ? -13.440 -11.922 -18.428 1.00 35.41 105 GLU A C 1
ATOM 846 O O . GLU A 1 105 ? -13.705 -11.596 -19.588 1.00 35.41 105 GLU A O 1
ATOM 851 N N . GLN A 1 106 ? -12.201 -12.290 -18.057 1.00 34.22 106 GLN A N 1
ATOM 852 C CA . GLN A 1 106 ? -11.152 -12.760 -18.980 1.00 34.22 106 GLN A CA 1
ATOM 853 C C . GLN A 1 106 ? -10.395 -13.954 -18.398 1.00 34.22 106 GLN A C 1
ATOM 855 O O . GLN A 1 106 ? -9.953 -13.863 -17.230 1.00 34.22 106 GLN A O 1
#

Secondary structure (DSSP, 8-state):
----TTTTSEEE-HHHHHHTGGG-SSEEEEEEE-STT--HHHHHHHHHHHHHHHHHT-HHHH-S-BTTTEEEEEEEHHHH-PPSSPPPPSS--S-TT---------

pLDDT: mean 81.42, std 17.09, range [34.22, 96.12]